Protein AF-A0A7S2R4Y4-F1 (afdb_monomer)

Organism: NCBI:txid49252

Solvent-accessible surface area (backbone atoms only — not comparable to full-atom values): 10786 Å² total; per-residue (Å²): 136,83,83,81,86,76,80,81,79,80,76,72,80,79,76,88,62,81,82,49,70,68,57,52,54,51,50,52,50,52,53,51,51,50,52,52,51,52,52,54,50,50,54,52,48,50,44,64,74,58,67,72,82,53,96,58,85,89,85,88,72,95,47,69,70,57,49,55,49,56,45,69,48,84,82,45,94,54,72,86,80,53,77,57,67,84,79,73,59,83,87,77,55,62,70,91,58,58,67,61,54,66,74,60,50,55,53,50,51,53,53,51,52,51,52,51,53,50,49,54,57,60,50,46,54,61,53,50,50,43,52,56,53,31,34,67,74,54,45,52,69,43,94,89,34,61,66,59,71,74,60,76,44,76,65,60,54,54,49,46,53,63,47,46,35,55,54,58,60,70,74,108

Mean predicted aligned error: 16.03 Å

Secondary structure (DSSP, 8-state):
--------------------HHHHHHHHHHHHHHHHHHHHHHHHHHHHHS----S------S-HHHHHHHHHS--SSSTTT----PPPPGGG--HHHHT--HHHHHHHHHHHHHHHHHHHHHHHHHHHHHHHHTSHHHHTTSTT-THHHH---HHHHHHHHHHHHHHHHHH-

pLDDT: mean 76.88, std 14.83, range [38.06, 96.44]

Sequence (172 aa):
EDGLKGGLILDFNESRGEPTWLGMIGVDFMIGGFSYLHRNIDVVADVMTGSPTSSTGFVTFTDLATVACATTAPICHDPELLIAKVAPDFEDIVWENVHICLTWSKGRELTTNLFLALGAILWSIPVASIQALASIDSLAEIPGMDWLKNVKSDRFSSFINSYLPVVLLLLI

Foldseek 3Di:
DDDDPDDPPPPPPDPDDPCDPVNVVVVVVVVVVVVVVVVVVVVVVCPVVVDPDFLADDDDDPDVVVLVCVQPDQPDPDNQNDHRDDDDDPVPDPPVCRRDRPVVVVVVVVVVVVVVVVVVVVVVVVLVVLLVCQQLVNVCPDPPVVVSVVPPDVVVNVVSNVVSSVVVVVVD

InterPro domains:
  IPR003864 CSC1/OSCA1-like, 7TM region [PF02714] (108-171)
  IPR045122 Calcium permeable stress-gated cation channel 1-like [PTHR13018] (53-171)

Radius of gyration: 33.27 Å; Cα contacts (8 Å, |Δi|>4): 50; chains: 1; bounding box: 71×34×107 Å

Nearest PDB structures (foldseek):
  8xry-assembly1_A  TM=5.504E-01  e=3.380E-02  Arabidopsis thaliana
  6mgv-assembly1_A  TM=7.226E-01  e=6.311E-01  Arabidopsis thaliana

Structure (mmCIF, N/CA/C/O backbone):
data_AF-A0A7S2R4Y4-F1
#
_entry.id   AF-A0A7S2R4Y4-F1
#
loop_
_atom_site.group_PDB
_atom_site.id
_atom_site.type_symbol
_atom_site.label_atom_id
_atom_site.label_alt_id
_atom_site.label_comp_id
_atom_site.label_asym_id
_atom_site.label_entity_id
_atom_site.label_seq_id
_atom_site.pdbx_PDB_ins_code
_atom_site.Cartn_x
_atom_site.Cartn_y
_atom_site.Cartn_z
_atom_site.occupancy
_atom_site.B_iso_or_equiv
_atom_site.auth_seq_id
_atom_site.auth_comp_id
_atom_site.auth_asym_id
_atom_site.auth_atom_id
_atom_site.pdbx_PDB_model_num
ATOM 1 N N . GLU A 1 1 ? -16.814 -1.371 -64.578 1.00 39.69 1 GLU A N 1
ATOM 2 C CA . GLU A 1 1 ? -15.651 -1.007 -63.743 1.00 39.69 1 GLU A CA 1
ATOM 3 C C . GLU A 1 1 ? -16.081 0.117 -62.805 1.00 39.69 1 GLU A C 1
ATOM 5 O O . GLU A 1 1 ? -15.873 1.287 -63.084 1.00 39.69 1 GLU A O 1
ATOM 10 N N . ASP A 1 2 ? -16.966 -0.140 -61.842 1.00 42.22 2 ASP A N 1
ATOM 11 C CA . ASP A 1 2 ? -16.804 -1.027 -60.668 1.00 42.22 2 ASP A CA 1
ATOM 12 C C . ASP A 1 2 ? -15.626 -0.526 -59.813 1.00 42.22 2 ASP A C 1
ATOM 14 O O . ASP A 1 2 ? -14.503 -0.497 -60.288 1.00 42.22 2 ASP A O 1
ATOM 18 N N . GLY A 1 3 ? -15.765 -0.087 -58.566 1.00 38.06 3 GLY A N 1
ATOM 19 C CA . GLY A 1 3 ? -16.905 -0.067 -57.672 1.00 38.06 3 GLY A CA 1
ATOM 20 C C . GLY A 1 3 ? -16.495 0.502 -56.305 1.00 38.06 3 GLY A C 1
ATOM 21 O O . GLY A 1 3 ? -15.325 0.771 -56.043 1.00 38.06 3 GLY A O 1
ATOM 22 N N . LEU A 1 4 ? -17.500 0.632 -55.435 1.00 48.25 4 LEU A N 1
ATOM 23 C CA . LEU A 1 4 ? -17.392 0.678 -53.971 1.00 48.25 4 LEU A CA 1
ATOM 24 C C . LEU A 1 4 ? -16.877 1.979 -53.327 1.00 48.25 4 LEU A C 1
ATOM 26 O O . LEU A 1 4 ? -15.978 1.976 -52.493 1.00 48.25 4 LEU A O 1
ATOM 30 N N . LYS A 1 5 ? -17.610 3.078 -53.549 1.00 43.59 5 LYS A N 1
ATOM 31 C CA . LYS A 1 5 ? -17.902 4.015 -52.449 1.00 43.59 5 LYS A CA 1
ATOM 32 C C . LYS A 1 5 ? -19.046 3.431 -51.608 1.00 43.59 5 LYS A C 1
ATOM 34 O O . LYS A 1 5 ? -20.184 3.873 -51.718 1.00 43.59 5 LYS A O 1
ATOM 39 N N . GLY A 1 6 ? -18.756 2.381 -50.835 1.00 41.34 6 GLY A N 1
ATOM 40 C CA . GLY A 1 6 ? -19.639 1.953 -49.745 1.00 41.34 6 GLY A CA 1
ATOM 41 C C . GLY A 1 6 ? -19.627 3.077 -48.707 1.00 41.34 6 GLY A C 1
ATOM 42 O O . GLY A 1 6 ? -18.573 3.425 -48.198 1.00 41.34 6 GLY A O 1
ATOM 43 N N . GLY A 1 7 ? -20.712 3.801 -48.466 1.00 50.97 7 GLY A N 1
ATOM 44 C CA . GLY A 1 7 ? -22.032 3.248 -48.214 1.00 50.97 7 GLY A CA 1
ATOM 45 C C . GLY A 1 7 ? -22.160 3.014 -46.715 1.00 50.97 7 GLY A C 1
ATOM 46 O O . GLY A 1 7 ? -22.291 1.882 -46.276 1.00 50.97 7 GLY A O 1
ATOM 47 N N . LEU A 1 8 ? -22.084 4.096 -45.938 1.00 45.91 8 LEU A N 1
ATOM 48 C CA . LEU A 1 8 ? -22.639 4.143 -44.589 1.00 45.91 8 LEU A CA 1
ATOM 49 C C . LEU A 1 8 ? -23.546 5.372 -44.502 1.00 45.91 8 LEU A C 1
ATOM 51 O O . LEU A 1 8 ? -23.388 6.264 -43.678 1.00 45.91 8 LEU A O 1
ATOM 55 N N . ILE A 1 9 ? -24.484 5.428 -45.451 1.00 46.84 9 ILE A N 1
ATOM 56 C CA . ILE A 1 9 ? -25.730 6.159 -45.269 1.00 46.84 9 ILE A CA 1
ATOM 57 C C . ILE A 1 9 ? -26.502 5.303 -44.268 1.00 46.84 9 ILE A C 1
ATOM 59 O O . ILE A 1 9 ? -27.135 4.317 -44.641 1.00 46.84 9 ILE A O 1
ATOM 63 N N . LEU A 1 10 ? -26.372 5.620 -42.981 1.00 50.41 10 LEU A N 1
ATOM 64 C CA . LEU A 1 10 ? -27.354 5.192 -41.995 1.00 50.41 10 LEU A CA 1
ATOM 65 C C . LEU A 1 10 ? -28.606 6.024 -42.269 1.00 50.41 10 LEU A C 1
ATOM 67 O O . LEU A 1 10 ? -28.819 7.069 -41.661 1.00 50.41 10 LEU A O 1
ATOM 71 N N . ASP A 1 11 ? -29.372 5.585 -43.269 1.00 45.03 11 ASP A N 1
ATOM 72 C CA . ASP A 1 11 ? -30.714 6.074 -43.554 1.00 45.03 11 ASP A CA 1
ATOM 73 C C . ASP A 1 11 ? -31.606 5.618 -42.400 1.00 45.03 11 ASP A C 1
ATOM 75 O O . ASP A 1 11 ? -32.175 4.523 -42.387 1.00 45.03 11 ASP A O 1
ATOM 79 N N . PHE A 1 12 ? -31.608 6.424 -41.342 1.00 52.25 12 PHE A N 1
ATOM 80 C CA . PHE A 1 12 ? -32.496 6.244 -40.214 1.00 52.25 12 PHE A CA 1
ATOM 81 C C . PHE A 1 12 ? -33.868 6.749 -40.657 1.00 52.25 12 PHE A C 1
ATOM 83 O O . PHE A 1 12 ? -34.166 7.936 -40.573 1.00 52.25 12 PHE A O 1
ATOM 90 N N . ASN A 1 13 ? -34.660 5.825 -41.201 1.00 49.72 13 ASN A N 1
ATOM 91 C CA . ASN A 1 13 ? -36.042 6.017 -41.621 1.00 49.72 13 ASN A CA 1
ATOM 92 C C . ASN A 1 13 ? -36.844 6.736 -40.517 1.00 49.72 13 ASN A C 1
ATOM 94 O O . ASN A 1 13 ? -37.222 6.148 -39.499 1.00 49.72 13 ASN A O 1
ATOM 98 N N . GLU A 1 14 ? -37.049 8.036 -40.722 1.00 54.06 14 GLU A N 1
ATOM 99 C CA . GLU A 1 14 ? -37.688 8.969 -39.803 1.00 54.06 14 GLU A CA 1
ATOM 100 C C . GLU A 1 14 ? -39.209 8.769 -39.822 1.00 54.06 14 GLU A C 1
ATOM 102 O O . GLU A 1 14 ? -39.970 9.478 -40.485 1.00 54.06 14 GLU A O 1
ATOM 107 N N . SER A 1 15 ? -39.674 7.772 -39.067 1.00 47.75 15 SER A N 1
ATOM 108 C CA . SER A 1 15 ? -41.082 7.667 -38.697 1.00 47.75 15 SER A CA 1
ATOM 109 C C . SER A 1 15 ? -41.404 8.789 -37.707 1.00 47.75 15 SER A C 1
ATOM 111 O O . SER A 1 15 ? -41.113 8.676 -36.517 1.00 47.75 15 SER A O 1
ATOM 113 N N . ARG A 1 16 ? -41.997 9.879 -38.213 1.00 50.38 16 ARG A N 1
ATOM 114 C CA . ARG A 1 16 ? -42.504 11.032 -37.448 1.00 50.38 16 ARG A CA 1
ATOM 115 C C . ARG A 1 16 ? -43.565 10.616 -36.417 1.00 50.38 16 ARG A C 1
ATOM 117 O O . ARG A 1 16 ? -44.763 10.735 -36.659 1.00 50.38 16 ARG A O 1
ATOM 124 N N . GLY A 1 17 ? -43.118 10.146 -35.260 1.00 54.97 17 GLY A N 1
ATOM 125 C CA . GLY A 1 17 ? -43.812 10.318 -33.987 1.00 54.97 17 GLY A CA 1
ATOM 126 C C . GLY A 1 17 ? -43.187 11.512 -33.275 1.00 54.97 17 GLY A C 1
ATOM 127 O O . GLY A 1 17 ? -41.969 11.674 -33.329 1.00 54.97 17 GLY A O 1
ATOM 128 N N . GLU A 1 18 ? -43.998 12.376 -32.663 1.00 61.00 18 GLU A N 1
ATOM 129 C CA . GLU A 1 18 ? -43.481 13.524 -31.913 1.00 61.00 18 GLU A CA 1
ATOM 130 C C . GLU A 1 18 ? -42.417 13.060 -30.906 1.00 61.00 18 GLU A C 1
ATOM 132 O O . GLU A 1 18 ? -42.646 12.060 -30.215 1.00 61.00 18 GLU A O 1
ATOM 137 N N . PRO A 1 19 ? -41.251 13.730 -30.823 1.00 57.94 19 PRO A N 1
ATOM 138 C CA . PRO A 1 19 ? -40.200 13.326 -29.907 1.00 57.94 19 PRO A CA 1
ATOM 139 C C . PRO A 1 19 ? -40.724 13.475 -28.480 1.00 57.94 19 PRO A C 1
ATOM 141 O O . PRO A 1 19 ? -40.760 14.564 -27.909 1.00 57.94 19 PRO A O 1
ATOM 144 N N . THR A 1 20 ? -41.160 12.364 -27.890 1.00 66.88 20 THR A N 1
ATOM 145 C CA . THR A 1 20 ? -41.459 12.296 -26.462 1.00 66.88 20 THR A CA 1
ATOM 146 C C . THR A 1 20 ? -40.238 12.805 -25.708 1.00 66.88 20 THR A C 1
ATOM 148 O O . THR A 1 20 ? -39.130 12.333 -25.952 1.00 66.88 20 THR A O 1
ATOM 151 N N . TRP A 1 21 ? -40.432 13.751 -24.789 1.00 65.62 21 TRP A N 1
ATOM 152 C CA . TRP A 1 21 ? -39.361 14.394 -24.016 1.00 65.62 21 TRP A CA 1
ATOM 153 C C . TRP A 1 21 ? -38.377 13.394 -23.368 1.00 65.62 21 TRP A C 1
ATOM 155 O O . TRP A 1 21 ? -37.184 13.663 -23.280 1.00 65.62 21 TRP A O 1
ATOM 165 N N . LEU A 1 22 ? -38.856 12.197 -23.006 1.00 67.75 22 LEU A N 1
ATOM 166 C CA . LEU A 1 22 ? -38.043 11.077 -22.515 1.00 67.75 22 LEU A CA 1
ATOM 167 C C . LEU A 1 22 ? -37.074 10.504 -23.562 1.00 67.75 22 LEU A C 1
ATOM 169 O O . LEU A 1 22 ? -35.952 10.140 -23.222 1.00 67.75 22 LEU A O 1
ATOM 173 N N . GLY A 1 23 ? -37.483 10.434 -24.830 1.00 73.00 23 GLY A N 1
ATOM 174 C CA . GLY A 1 23 ? -36.633 9.988 -25.935 1.00 73.00 23 GLY A CA 1
ATOM 175 C C . GLY A 1 23 ? -35.523 10.989 -26.247 1.00 73.00 23 GLY A C 1
ATOM 176 O O . GLY A 1 23 ? -34.393 10.580 -26.486 1.00 73.00 23 GLY A O 1
ATOM 177 N N . MET A 1 24 ? -35.814 12.291 -26.156 1.00 70.75 24 MET A N 1
ATOM 178 C CA . MET A 1 24 ? -34.812 13.346 -26.354 1.00 70.75 24 MET A CA 1
ATOM 179 C C . MET A 1 24 ? -33.746 13.319 -25.246 1.00 70.75 24 MET A C 1
ATOM 181 O O . MET A 1 24 ? -32.559 13.279 -25.546 1.00 70.75 24 MET A O 1
ATOM 185 N N . ILE A 1 25 ? -34.160 13.179 -23.978 1.00 77.69 25 ILE A N 1
ATOM 186 C CA . ILE A 1 25 ? -33.236 13.016 -22.838 1.00 77.69 25 ILE A CA 1
ATOM 187 C C . ILE A 1 25 ? -32.391 11.738 -22.968 1.00 77.69 25 ILE A C 1
ATOM 189 O O . ILE A 1 25 ? -31.200 11.746 -22.655 1.00 77.69 25 ILE A O 1
ATOM 193 N N . GLY A 1 26 ? -32.987 10.637 -23.435 1.00 81.56 26 GLY A N 1
ATOM 194 C CA . GLY A 1 26 ? -32.268 9.382 -23.658 1.00 81.56 26 GLY A CA 1
ATOM 195 C C . GLY A 1 26 ? -31.207 9.491 -24.755 1.00 81.56 26 GLY A C 1
ATOM 196 O O . GLY A 1 26 ? -30.087 9.014 -24.575 1.00 81.56 26 GLY A O 1
ATOM 197 N N . VAL A 1 27 ? -31.528 10.153 -25.870 1.00 85.38 27 VAL A N 1
ATOM 198 C CA . VAL A 1 27 ? -30.583 10.383 -26.974 1.00 85.38 27 VAL A CA 1
ATOM 199 C C . VAL A 1 27 ? -29.461 11.332 -26.547 1.00 85.38 27 VAL A C 1
ATOM 201 O O . VAL A 1 27 ? -28.297 11.034 -26.809 1.00 85.38 27 VAL A O 1
ATOM 204 N N . ASP A 1 28 ? -29.772 12.397 -25.806 1.00 79.81 28 ASP A N 1
ATOM 205 C CA . ASP A 1 28 ? -28.767 13.328 -25.280 1.00 79.81 28 ASP A CA 1
ATOM 206 C C . ASP A 1 28 ? -27.809 12.648 -24.287 1.00 79.81 28 ASP A C 1
ATOM 208 O O . ASP A 1 28 ? -26.601 12.889 -24.323 1.00 79.81 28 ASP A O 1
ATOM 212 N N . PHE A 1 29 ? -28.309 11.737 -23.444 1.00 85.81 29 PHE A N 1
ATOM 213 C CA . PHE A 1 29 ? -27.463 10.929 -22.560 1.00 85.81 29 PHE A CA 1
ATOM 214 C C . PHE A 1 29 ? -26.542 9.989 -23.348 1.00 85.81 29 PHE A C 1
ATOM 216 O O . PHE A 1 29 ? -25.355 9.885 -23.039 1.00 85.81 29 PHE A O 1
ATOM 223 N N . MET A 1 30 ? -27.062 9.335 -24.390 1.00 85.81 30 MET A N 1
ATOM 224 C CA . MET A 1 30 ? -26.273 8.440 -25.242 1.00 85.81 30 MET A CA 1
ATOM 225 C C . MET A 1 30 ? -25.193 9.201 -26.019 1.00 85.81 30 MET A C 1
ATOM 227 O O . MET A 1 30 ? -24.047 8.753 -26.071 1.00 85.81 30 MET A O 1
ATOM 231 N N . ILE A 1 31 ? -25.519 10.374 -26.568 1.00 86.56 31 ILE A N 1
ATOM 232 C CA . ILE A 1 31 ? -24.563 11.247 -27.265 1.00 86.56 31 ILE A CA 1
ATOM 233 C C . ILE A 1 31 ? -23.517 11.795 -26.286 1.00 86.56 31 ILE A C 1
ATOM 235 O O . ILE A 1 31 ? -22.324 11.804 -26.602 1.00 86.56 31 ILE A O 1
ATOM 239 N N . GLY A 1 32 ? -23.931 12.204 -25.085 1.00 83.75 32 GLY A N 1
ATOM 240 C CA . GLY A 1 32 ? -23.025 12.650 -24.026 1.00 83.75 32 GLY A CA 1
ATOM 241 C C . GLY A 1 32 ? -22.066 11.545 -23.573 1.00 83.75 32 GLY A C 1
ATOM 242 O O . GLY A 1 32 ? -20.857 11.771 -23.489 1.00 83.75 32 GLY A O 1
ATOM 243 N N . GLY A 1 33 ? -22.579 10.331 -23.358 1.00 83.81 33 GLY A N 1
ATOM 244 C CA . GLY A 1 33 ? -21.780 9.153 -23.017 1.00 83.81 33 GLY A CA 1
ATOM 245 C C . GLY A 1 33 ? -20.803 8.765 -24.128 1.00 83.81 33 GLY A C 1
ATOM 246 O O . GLY A 1 33 ? -19.627 8.521 -23.859 1.00 83.81 33 GLY A O 1
ATOM 247 N N . PHE A 1 34 ? -21.248 8.790 -25.386 1.00 86.75 34 PHE A N 1
ATOM 248 C CA . PHE A 1 34 ? -20.384 8.523 -26.537 1.00 86.75 34 PHE A CA 1
ATOM 249 C C . PHE A 1 34 ? -19.275 9.575 -26.683 1.00 86.75 34 PHE A C 1
ATOM 251 O O . PHE A 1 34 ? -18.117 9.230 -26.912 1.00 86.75 34 PHE A O 1
ATOM 258 N N . SER A 1 35 ? -19.598 10.852 -26.468 1.00 83.06 35 SER A N 1
ATOM 259 C CA . SER A 1 35 ? -18.620 11.949 -26.504 1.00 83.06 35 SER A CA 1
ATOM 260 C C . SER A 1 35 ? -17.575 11.826 -25.390 1.00 83.06 35 SER A C 1
ATOM 262 O O . SER A 1 35 ? -16.396 12.106 -25.604 1.00 83.06 35 SER A O 1
ATOM 264 N N . TYR A 1 36 ? -17.987 11.367 -24.204 1.00 84.88 36 TYR A N 1
ATOM 265 C CA . TYR A 1 36 ? -17.074 11.091 -23.096 1.00 84.88 36 TYR A CA 1
ATOM 266 C C . TYR A 1 36 ? -16.110 9.941 -23.419 1.00 84.88 36 TYR A C 1
ATOM 268 O O . TYR A 1 36 ? -14.909 10.060 -23.174 1.00 84.88 36 TYR A O 1
ATOM 276 N N . LEU A 1 37 ? -16.616 8.859 -24.021 1.00 83.88 37 LEU A N 1
ATOM 277 C CA . LEU A 1 37 ? -15.787 7.739 -24.472 1.00 83.88 37 LEU A CA 1
ATOM 278 C C . LEU A 1 37 ? -14.776 8.175 -25.533 1.00 83.88 37 LEU A C 1
ATOM 280 O O . LEU A 1 37 ? -13.596 7.863 -25.396 1.00 83.88 37 LEU A O 1
ATOM 284 N N . HIS A 1 38 ? -15.214 8.937 -26.539 1.00 85.56 38 HIS A N 1
ATOM 285 C CA . HIS A 1 38 ? -14.333 9.439 -27.595 1.00 85.56 38 HIS A CA 1
ATOM 286 C C . HIS A 1 38 ? -13.191 10.279 -27.011 1.00 85.56 38 HIS A C 1
ATOM 288 O O . HIS A 1 38 ? -12.027 10.036 -27.310 1.00 85.56 38 HIS A O 1
ATOM 294 N N . ARG A 1 39 ? -13.505 11.184 -26.072 1.00 80.88 39 ARG A N 1
ATOM 295 C CA . ARG A 1 39 ? -12.493 12.020 -25.413 1.00 80.88 39 ARG A CA 1
ATOM 296 C C . ARG A 1 39 ? -11.476 11.207 -24.612 1.00 80.88 39 ARG A C 1
ATOM 298 O O . ARG A 1 39 ? -10.294 11.527 -24.635 1.00 80.88 39 ARG A O 1
ATOM 305 N N . ASN A 1 40 ? -11.916 10.183 -23.882 1.00 83.88 40 ASN A N 1
ATOM 306 C CA . ASN A 1 40 ? -10.996 9.340 -23.115 1.00 83.88 40 ASN A CA 1
ATOM 307 C C . ASN A 1 40 ? -10.095 8.505 -24.033 1.00 83.88 40 ASN A C 1
ATOM 309 O O . ASN A 1 40 ? -8.919 8.336 -23.726 1.00 83.88 40 ASN A O 1
ATOM 313 N N . ILE A 1 41 ? -10.627 8.012 -25.156 1.00 82.94 41 ILE A N 1
ATOM 314 C CA . ILE A 1 41 ? -9.848 7.272 -26.156 1.00 82.94 41 ILE A CA 1
ATOM 315 C C . ILE A 1 41 ? -8.807 8.187 -26.799 1.00 82.94 41 ILE A C 1
ATOM 317 O O . ILE A 1 41 ? -7.649 7.793 -26.876 1.00 82.94 41 ILE A O 1
ATOM 321 N N . ASP A 1 42 ? -9.183 9.406 -27.185 1.00 79.56 42 ASP A N 1
ATOM 322 C CA . ASP A 1 42 ? -8.258 10.367 -27.793 1.00 79.56 42 ASP A CA 1
ATOM 323 C C . ASP A 1 42 ? -7.119 10.749 -26.845 1.00 79.56 42 ASP A C 1
ATOM 325 O O . ASP A 1 42 ? -5.964 10.770 -27.256 1.00 79.56 42 ASP A O 1
ATOM 329 N N . VAL A 1 43 ? -7.415 10.991 -25.562 1.00 77.69 43 VAL A N 1
ATOM 330 C CA . VAL A 1 43 ? -6.381 11.289 -24.554 1.00 77.69 43 VAL A CA 1
ATOM 331 C C . VAL A 1 43 ? -5.423 10.110 -24.386 1.00 77.69 43 VAL A C 1
ATOM 333 O O . VAL A 1 43 ? -4.213 10.307 -24.315 1.00 77.69 43 VAL A O 1
ATOM 336 N N . VAL A 1 44 ? -5.939 8.880 -24.338 1.00 75.19 44 VAL A N 1
ATOM 337 C CA . VAL A 1 44 ? -5.096 7.679 -24.232 1.00 75.19 44 VAL A CA 1
ATOM 338 C C . VAL A 1 44 ? -4.276 7.471 -25.507 1.00 75.19 44 VAL A C 1
ATOM 340 O O . VAL A 1 44 ? -3.094 7.148 -25.417 1.00 75.19 44 VAL A O 1
ATOM 343 N N . ALA A 1 45 ? -4.869 7.685 -26.681 1.00 76.31 45 ALA A N 1
ATOM 344 C CA . ALA A 1 45 ? -4.192 7.561 -27.964 1.00 76.31 45 ALA A CA 1
ATOM 345 C C . ALA A 1 45 ? -3.068 8.595 -28.105 1.00 76.31 45 ALA A C 1
ATOM 347 O O . ALA A 1 45 ? -1.955 8.217 -28.461 1.00 76.31 45 ALA A O 1
ATOM 348 N N . ASP A 1 46 ? -3.321 9.856 -27.749 1.00 76.75 46 ASP A N 1
ATOM 349 C CA . ASP A 1 46 ? -2.325 10.930 -27.783 1.00 76.75 46 ASP A CA 1
ATOM 350 C C . ASP A 1 46 ? -1.160 10.631 -26.829 1.00 76.75 46 ASP A C 1
ATOM 352 O O . ASP A 1 46 ? 0.001 10.674 -27.237 1.00 76.75 46 ASP A O 1
ATOM 356 N N . VAL A 1 47 ? -1.459 10.179 -25.603 1.00 72.06 47 VAL A N 1
ATOM 357 C CA . VAL A 1 47 ? -0.449 9.718 -24.637 1.00 72.06 47 VAL A CA 1
ATOM 358 C C . VAL A 1 47 ? 0.361 8.544 -25.187 1.00 72.06 47 VAL A C 1
ATOM 360 O O . VAL A 1 47 ? 1.576 8.541 -25.032 1.00 72.06 47 VAL A O 1
ATOM 363 N N . MET A 1 48 ? -0.263 7.566 -25.850 1.00 67.69 48 MET A N 1
ATOM 364 C CA . MET A 1 48 ? 0.447 6.423 -26.440 1.00 67.69 48 MET A CA 1
ATOM 365 C C . MET A 1 48 ? 1.295 6.808 -27.660 1.00 67.69 48 MET A C 1
ATOM 367 O O . MET A 1 48 ? 2.375 6.248 -27.847 1.00 67.69 48 MET A O 1
ATOM 371 N N . THR A 1 49 ? 0.843 7.757 -28.486 1.00 75.31 49 THR A N 1
ATOM 372 C CA . THR A 1 49 ? 1.605 8.248 -29.648 1.00 75.31 49 THR A CA 1
ATOM 373 C C . THR A 1 49 ? 2.714 9.225 -29.260 1.00 75.31 49 THR A C 1
ATOM 375 O O . THR A 1 49 ? 3.752 9.277 -29.919 1.00 75.31 49 THR A O 1
ATOM 378 N N . GLY A 1 50 ? 2.528 9.960 -28.165 1.00 65.56 50 GLY A N 1
ATOM 379 C CA . GLY A 1 50 ? 3.481 10.891 -27.579 1.00 65.56 50 GLY A CA 1
ATOM 380 C C . GLY A 1 50 ? 4.321 10.242 -26.484 1.00 65.56 50 GLY A C 1
ATOM 381 O O . GLY A 1 50 ? 4.377 10.786 -25.391 1.00 65.56 50 GLY A O 1
ATOM 382 N N . SER A 1 51 ? 4.928 9.077 -26.756 1.00 57.50 51 SER A N 1
ATOM 383 C CA . SER A 1 51 ? 5.900 8.358 -25.905 1.00 57.50 51 SER A CA 1
ATOM 384 C C . SER A 1 51 ? 5.867 8.746 -24.417 1.00 57.50 51 SER A C 1
ATOM 386 O O . SER A 1 51 ? 6.687 9.561 -23.975 1.00 57.50 51 SER A O 1
ATOM 388 N N . PRO A 1 52 ? 4.977 8.155 -23.604 1.00 57.78 52 PRO A N 1
ATOM 389 C CA . PRO A 1 52 ? 5.015 8.358 -22.173 1.00 57.78 52 PRO A CA 1
ATOM 390 C C . PRO A 1 52 ? 6.219 7.571 -21.653 1.00 57.78 52 PRO A C 1
ATOM 392 O O . PRO A 1 52 ? 6.161 6.358 -21.452 1.00 57.78 52 PRO A O 1
ATOM 395 N N . THR A 1 53 ? 7.356 8.247 -21.498 1.00 64.50 53 THR A N 1
ATOM 396 C CA . THR A 1 53 ? 8.584 7.632 -20.993 1.00 64.50 53 THR A CA 1
ATOM 397 C C . THR A 1 53 ? 8.430 7.372 -19.500 1.00 64.50 53 THR A C 1
ATOM 399 O O . THR A 1 53 ? 8.742 8.229 -18.672 1.00 64.50 53 THR A O 1
ATOM 402 N N . SER A 1 54 ? 7.911 6.199 -19.144 1.00 70.25 54 SER A N 1
ATOM 403 C CA . SER A 1 54 ? 8.004 5.700 -17.775 1.00 70.25 54 SER A CA 1
ATOM 404 C C . SER A 1 54 ? 9.378 5.071 -17.534 1.00 70.25 54 SER A C 1
ATOM 406 O O . SER A 1 54 ? 10.016 4.555 -18.449 1.00 70.25 54 SER A O 1
ATOM 408 N N . SER A 1 55 ? 9.848 5.128 -16.289 1.00 76.25 55 SER A N 1
ATOM 409 C CA . SER A 1 55 ? 11.141 4.569 -15.871 1.00 76.25 55 SER A CA 1
ATOM 410 C C . SER A 1 55 ? 11.105 3.042 -15.679 1.00 76.25 55 SER A C 1
ATOM 412 O O . SER A 1 55 ? 12.108 2.457 -15.268 1.00 76.25 55 SER A O 1
ATOM 414 N N . THR A 1 56 ? 9.962 2.398 -15.923 1.00 85.38 56 THR A N 1
ATOM 415 C CA . THR A 1 56 ? 9.739 0.956 -15.771 1.00 85.38 56 THR A CA 1
ATOM 416 C C . THR A 1 56 ? 9.423 0.321 -17.126 1.00 85.38 56 THR A C 1
ATOM 418 O O . THR A 1 56 ? 8.800 0.935 -17.990 1.00 85.38 56 THR A O 1
ATOM 421 N N . GLY A 1 57 ? 9.870 -0.919 -17.331 1.00 88.00 57 GLY A N 1
ATOM 422 C CA . GLY A 1 57 ? 9.644 -1.656 -18.573 1.00 88.00 57 GLY A CA 1
ATOM 423 C C . GLY A 1 57 ? 9.819 -3.159 -18.384 1.00 88.00 57 GLY A C 1
ATOM 424 O O . GLY A 1 57 ? 10.459 -3.605 -17.432 1.00 88.00 57 GLY A O 1
ATOM 425 N N . PHE A 1 58 ? 9.243 -3.936 -19.299 1.00 90.81 58 PHE A N 1
ATOM 426 C CA . PHE A 1 58 ? 9.339 -5.393 -19.306 1.00 90.81 58 PHE A CA 1
ATOM 427 C C . PHE A 1 58 ? 10.360 -5.849 -20.348 1.00 90.81 58 PHE A C 1
ATOM 429 O O . PHE A 1 58 ? 10.353 -5.373 -21.483 1.00 90.81 58 PHE A O 1
ATOM 436 N N . VAL A 1 59 ? 11.228 -6.784 -19.963 1.00 90.75 59 VAL A N 1
ATOM 437 C CA . VAL A 1 59 ? 12.248 -7.369 -20.842 1.00 90.75 59 VAL A CA 1
ATOM 438 C C . VAL A 1 59 ? 12.040 -8.875 -20.889 1.00 90.75 59 VAL A C 1
ATOM 440 O O . VAL A 1 59 ? 12.047 -9.544 -19.858 1.00 90.75 59 VAL A O 1
ATOM 443 N N . THR A 1 60 ? 11.859 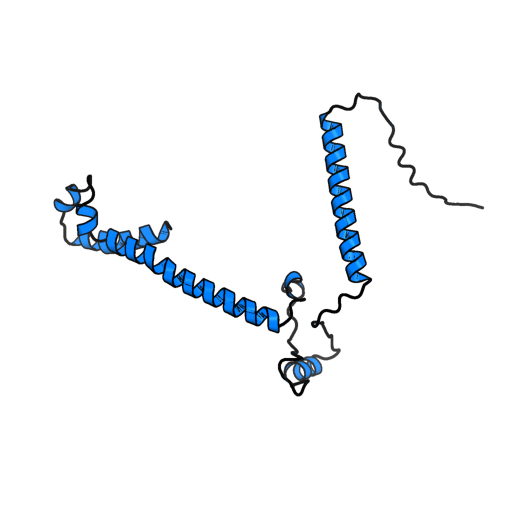-9.410 -22.091 1.00 92.94 60 THR A N 1
ATOM 444 C CA . THR A 1 60 ? 11.712 -10.848 -22.331 1.00 92.94 60 THR A CA 1
ATOM 445 C C . THR A 1 60 ? 13.029 -11.438 -22.811 1.00 92.94 60 THR A C 1
ATOM 447 O O . THR A 1 60 ? 13.653 -10.903 -23.728 1.00 92.94 60 THR A O 1
ATOM 450 N N . PHE A 1 61 ? 13.423 -12.566 -22.231 1.00 93.44 61 PHE A N 1
ATOM 451 C CA . PHE A 1 61 ? 14.606 -13.321 -22.635 1.00 93.44 61 PHE A CA 1
ATOM 452 C C . PHE A 1 61 ? 14.192 -14.624 -23.321 1.00 93.44 61 PHE A C 1
ATOM 454 O O . PHE A 1 61 ? 13.089 -15.123 -23.112 1.00 93.44 61 PHE A O 1
ATOM 461 N N . THR A 1 62 ? 15.088 -15.192 -24.127 1.00 95.94 62 THR A N 1
ATOM 462 C CA . THR A 1 62 ? 14.859 -16.480 -24.800 1.00 95.94 62 THR A CA 1
ATOM 463 C C . THR A 1 62 ? 15.095 -17.682 -23.890 1.00 95.94 62 THR A C 1
ATOM 465 O O . THR A 1 62 ? 14.586 -18.760 -24.172 1.00 95.94 62 THR A O 1
ATOM 468 N N . ASP A 1 63 ? 15.883 -17.511 -22.826 1.00 95.81 63 ASP A N 1
ATOM 469 C CA . ASP A 1 63 ? 16.284 -18.582 -21.917 1.00 95.81 63 ASP A CA 1
ATOM 470 C C . ASP A 1 63 ? 16.092 -18.180 -20.449 1.00 95.81 63 ASP A C 1
ATOM 472 O O . ASP A 1 63 ? 16.414 -17.055 -20.049 1.00 95.81 63 ASP A O 1
ATOM 476 N N . LEU A 1 64 ? 15.616 -19.125 -19.635 1.00 92.69 64 LEU A N 1
ATOM 477 C CA . LEU A 1 64 ? 15.343 -18.941 -18.208 1.00 92.69 64 LEU A CA 1
ATOM 478 C C . LEU A 1 64 ? 16.640 -18.708 -17.429 1.00 92.69 64 LEU A C 1
ATOM 480 O O . LEU A 1 64 ? 16.668 -17.873 -16.525 1.00 92.69 64 LEU A O 1
ATOM 484 N N . ALA A 1 65 ? 17.739 -19.362 -17.817 1.00 94.50 65 ALA A N 1
ATOM 485 C CA . ALA A 1 65 ? 19.030 -19.145 -17.165 1.00 94.50 65 ALA A CA 1
ATOM 486 C C . ALA A 1 65 ? 19.470 -17.673 -17.260 1.00 94.50 65 ALA A C 1
ATOM 488 O O . ALA A 1 65 ? 19.956 -17.102 -16.284 1.00 94.50 65 ALA A O 1
ATOM 489 N N . THR A 1 66 ? 19.206 -17.022 -18.398 1.00 93.00 66 THR A N 1
ATOM 490 C CA . THR A 1 66 ? 19.520 -15.598 -18.583 1.00 93.00 66 THR A CA 1
ATOM 491 C C . THR A 1 66 ? 18.636 -14.709 -17.705 1.00 93.00 66 THR A C 1
ATOM 493 O O . THR A 1 66 ? 19.140 -13.757 -17.111 1.00 93.00 66 THR A O 1
ATOM 496 N N . VAL A 1 67 ? 17.350 -15.050 -17.540 1.00 92.75 67 VAL A N 1
ATOM 497 C CA . VAL A 1 67 ? 16.437 -14.354 -16.610 1.00 92.75 67 VAL A CA 1
ATOM 498 C C . VAL A 1 67 ? 16.957 -14.436 -15.174 1.00 92.75 67 VAL A C 1
ATOM 500 O O . VAL A 1 67 ? 17.011 -13.425 -14.472 1.00 92.75 67 VAL A O 1
ATOM 503 N N . ALA A 1 68 ? 17.371 -15.626 -14.731 1.00 92.69 68 ALA A N 1
ATOM 504 C CA . ALA A 1 68 ? 17.885 -15.838 -13.379 1.00 92.69 68 ALA A CA 1
ATOM 505 C C . ALA A 1 68 ? 19.172 -15.033 -13.129 1.00 92.69 68 ALA A C 1
ATOM 507 O O . ALA A 1 68 ? 19.317 -14.393 -12.084 1.00 92.69 68 ALA A O 1
ATOM 508 N N . CYS A 1 69 ? 20.077 -14.993 -14.112 1.00 92.19 69 CYS A N 1
ATOM 509 C CA . CYS A 1 69 ? 21.281 -14.169 -14.042 1.00 92.19 69 CYS A CA 1
ATOM 510 C C . CYS A 1 69 ? 20.952 -12.670 -14.004 1.00 92.19 69 CYS A C 1
ATOM 512 O O . CYS A 1 69 ? 21.489 -11.961 -13.157 1.00 92.19 69 CYS A O 1
ATOM 514 N N . ALA A 1 70 ? 20.052 -12.189 -14.867 1.00 90.88 70 ALA A N 1
ATOM 515 C CA . ALA A 1 70 ? 19.691 -10.773 -14.949 1.00 90.88 70 ALA A CA 1
ATOM 516 C C . ALA A 1 70 ? 18.963 -10.258 -13.696 1.00 90.88 70 ALA A C 1
ATOM 518 O O . ALA A 1 70 ? 19.114 -9.099 -13.329 1.00 90.88 70 ALA A O 1
ATOM 519 N N . THR A 1 71 ? 18.181 -11.109 -13.032 1.00 91.25 71 THR A N 1
ATOM 520 C CA . THR A 1 71 ? 17.428 -10.743 -11.820 1.00 91.25 71 THR A CA 1
ATOM 521 C C . THR A 1 71 ? 18.265 -10.807 -10.546 1.00 91.25 71 THR A C 1
ATOM 523 O O . THR A 1 71 ? 17.956 -10.116 -9.579 1.00 91.25 71 THR A O 1
ATOM 526 N N . THR A 1 72 ? 19.326 -11.616 -10.535 1.00 90.56 72 THR A N 1
ATOM 527 C CA . THR A 1 72 ? 20.177 -11.803 -9.348 1.00 90.56 72 THR A CA 1
ATOM 528 C C . THR A 1 72 ? 21.437 -10.936 -9.385 1.00 90.56 72 THR A C 1
ATOM 530 O O . THR A 1 72 ? 21.951 -10.550 -8.335 1.00 90.56 72 THR A O 1
ATOM 533 N N . ALA A 1 73 ? 21.962 -10.626 -10.573 1.00 89.19 73 ALA A N 1
ATOM 534 C CA . ALA A 1 73 ? 23.176 -9.831 -10.713 1.00 89.19 73 ALA A CA 1
ATOM 535 C C . ALA A 1 73 ? 22.891 -8.320 -10.595 1.00 89.19 73 ALA A C 1
ATOM 537 O O . ALA A 1 73 ? 21.915 -7.834 -11.169 1.00 89.19 73 ALA A O 1
ATOM 538 N N . PRO A 1 74 ? 23.755 -7.543 -9.917 1.00 87.38 74 PRO A N 1
ATOM 539 C CA . PRO A 1 74 ? 23.668 -6.088 -9.950 1.00 87.38 74 PRO A CA 1
ATOM 540 C C . PRO A 1 74 ? 24.016 -5.577 -11.357 1.00 87.38 74 PRO A C 1
ATOM 542 O O . PRO A 1 74 ? 25.103 -5.834 -11.871 1.00 87.38 74 PRO A O 1
ATOM 545 N N . ILE A 1 75 ? 23.083 -4.856 -11.983 1.00 87.00 75 ILE A N 1
ATOM 546 C CA . ILE A 1 75 ? 23.220 -4.367 -13.369 1.00 87.00 75 ILE A CA 1
ATOM 547 C C . ILE A 1 75 ? 23.933 -3.005 -13.419 1.00 87.00 75 ILE A C 1
ATOM 549 O O . ILE A 1 75 ? 24.605 -2.684 -14.398 1.00 87.00 75 ILE A O 1
ATOM 553 N N . CYS A 1 76 ? 23.805 -2.200 -12.362 1.00 87.25 76 CYS A N 1
ATOM 554 C CA . CYS A 1 76 ? 24.396 -0.868 -12.252 1.00 87.25 76 CYS A CA 1
ATOM 555 C C . CY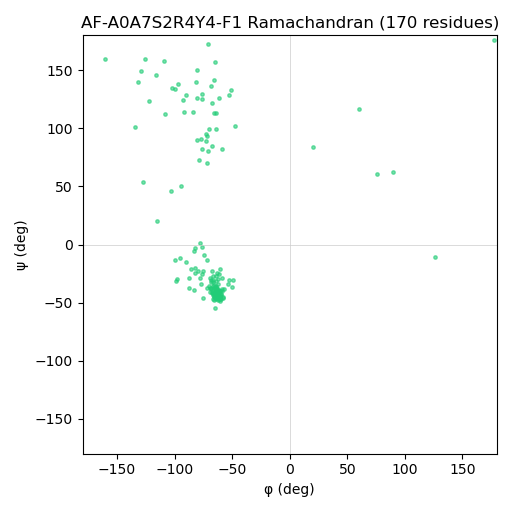S A 1 76 ? 25.251 -0.754 -10.981 1.00 87.25 76 CYS A C 1
ATOM 557 O O . CYS A 1 76 ? 25.079 -1.527 -10.039 1.00 87.25 76 CYS A O 1
ATOM 559 N N . HIS A 1 77 ? 26.163 0.224 -10.957 1.00 87.12 77 HIS A N 1
ATOM 560 C CA . HIS A 1 77 ? 26.922 0.584 -9.756 1.00 87.12 77 HIS A CA 1
ATOM 561 C C . HIS A 1 77 ? 25.994 1.043 -8.624 1.00 87.12 77 HIS A C 1
ATOM 563 O O . HIS A 1 77 ? 26.185 0.649 -7.476 1.00 87.12 77 HIS A O 1
ATOM 569 N N . ASP A 1 78 ? 24.961 1.817 -8.973 1.00 86.25 78 ASP A N 1
ATOM 570 C CA . ASP A 1 78 ? 23.943 2.277 -8.038 1.00 86.25 78 ASP A CA 1
ATOM 571 C C . ASP A 1 78 ? 22.767 1.286 -8.006 1.00 86.25 78 ASP A C 1
ATOM 573 O O . ASP A 1 78 ? 22.032 1.162 -8.995 1.00 86.25 78 ASP A O 1
ATOM 577 N N . PRO A 1 79 ? 22.533 0.590 -6.879 1.00 80.44 79 PRO A N 1
ATOM 578 C CA . PRO A 1 79 ? 21.526 -0.468 -6.798 1.00 80.44 79 PRO A CA 1
ATOM 579 C C . PRO A 1 79 ? 20.081 0.054 -6.827 1.00 80.44 79 PRO A C 1
ATOM 581 O O . PRO A 1 79 ? 19.155 -0.730 -7.009 1.00 80.44 79 PRO A O 1
ATOM 584 N N . GLU A 1 80 ? 19.863 1.361 -6.642 1.00 81.31 80 GLU A N 1
ATOM 585 C CA . GLU A 1 80 ? 18.521 1.961 -6.643 1.00 81.31 80 GLU A CA 1
ATOM 586 C C . GLU A 1 80 ? 18.057 2.438 -8.027 1.00 81.31 80 GLU A C 1
ATOM 588 O O . GLU A 1 80 ? 16.867 2.695 -8.206 1.00 81.31 80 GLU A O 1
ATOM 593 N N . LEU A 1 81 ? 18.967 2.560 -9.003 1.00 82.69 81 LEU A N 1
ATOM 594 C CA . LEU A 1 81 ? 18.644 3.105 -10.327 1.00 82.69 81 LEU A CA 1
ATOM 595 C C . LEU A 1 81 ? 18.031 2.063 -11.265 1.00 82.69 81 LEU A C 1
ATOM 597 O O . LEU A 1 81 ? 17.116 2.384 -12.020 1.00 82.69 81 LEU A O 1
ATOM 601 N N . LEU A 1 82 ? 18.531 0.824 -11.234 1.00 85.69 82 LEU A N 1
ATOM 602 C CA . LEU A 1 82 ? 18.088 -0.236 -12.138 1.00 85.69 82 LEU A CA 1
ATOM 603 C C . LEU A 1 82 ? 17.853 -1.524 -11.353 1.00 85.69 82 LEU A C 1
ATOM 605 O O . LEU A 1 82 ? 18.786 -2.252 -11.019 1.00 85.69 82 LEU A O 1
ATOM 609 N N . ILE A 1 83 ? 16.578 -1.792 -11.070 1.00 87.44 83 ILE A N 1
ATOM 610 C CA . ILE A 1 83 ? 16.136 -2.967 -10.321 1.00 87.44 83 ILE A CA 1
ATOM 611 C C . ILE A 1 83 ? 15.438 -3.928 -11.279 1.00 87.44 83 ILE A C 1
ATOM 613 O O . ILE A 1 83 ? 14.348 -3.639 -11.770 1.00 87.44 83 ILE A O 1
ATOM 617 N N . ALA A 1 84 ? 16.049 -5.087 -11.512 1.00 90.69 84 ALA A N 1
ATOM 618 C CA . ALA A 1 84 ? 15.418 -6.185 -12.230 1.00 90.69 84 ALA A CA 1
ATOM 619 C C . ALA A 1 84 ? 14.680 -7.096 -11.241 1.00 90.69 84 ALA A C 1
ATOM 621 O O . ALA A 1 84 ? 15.244 -7.541 -10.243 1.00 90.69 84 ALA A O 1
ATOM 622 N N . LYS A 1 85 ? 13.409 -7.383 -11.520 1.00 90.38 85 LYS A N 1
ATOM 623 C CA . LYS A 1 85 ? 12.600 -8.356 -10.778 1.00 90.38 85 LYS A CA 1
ATOM 624 C C . LYS A 1 85 ? 11.957 -9.319 -11.761 1.00 90.38 85 LYS A C 1
ATOM 626 O O . LYS A 1 85 ? 11.665 -8.943 -12.893 1.00 90.38 85 LYS A O 1
ATOM 631 N N . VAL A 1 86 ? 11.735 -10.554 -11.317 1.00 92.19 86 VAL A N 1
ATOM 632 C CA . VAL A 1 86 ? 10.920 -11.510 -12.072 1.00 92.19 86 VAL A CA 1
ATOM 633 C C . VAL A 1 8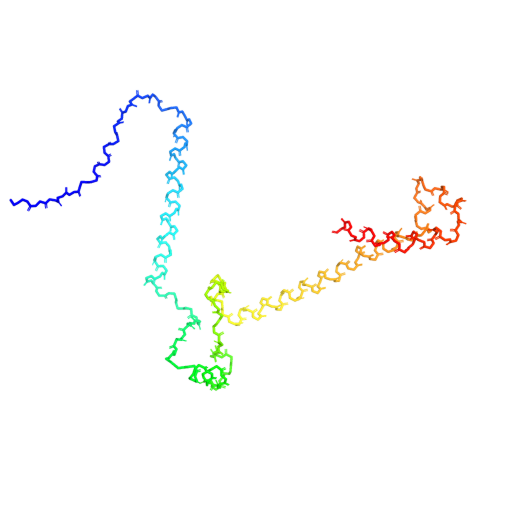6 ? 9.513 -10.928 -12.185 1.00 92.19 86 VAL A C 1
ATOM 635 O O . VAL A 1 86 ? 8.928 -10.533 -11.175 1.00 92.19 86 VAL A O 1
ATOM 638 N N . ALA A 1 87 ? 9.007 -10.824 -13.411 1.00 91.06 87 ALA A N 1
ATOM 639 C CA . ALA A 1 87 ? 7.661 -10.330 -13.649 1.00 91.06 87 ALA A CA 1
ATOM 640 C C . ALA A 1 87 ? 6.629 -11.347 -13.121 1.00 91.06 87 ALA A C 1
ATOM 642 O O . ALA A 1 87 ? 6.818 -12.549 -13.333 1.00 91.06 87 ALA A O 1
ATOM 643 N N . PRO A 1 88 ? 5.570 -10.891 -12.430 1.00 89.81 88 PRO A N 1
ATOM 644 C CA . PRO A 1 88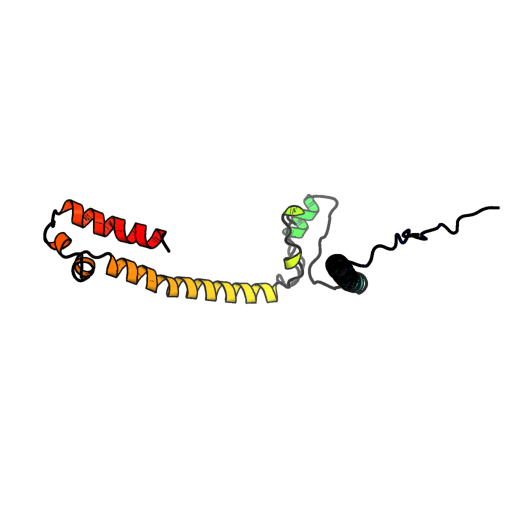 ? 4.434 -11.739 -12.084 1.00 89.81 88 PRO A CA 1
ATOM 645 C C . PRO A 1 88 ? 3.603 -12.062 -13.335 1.00 89.81 88 PRO A C 1
ATOM 647 O O . PRO A 1 88 ? 3.860 -11.523 -14.417 1.00 89.81 88 PRO A O 1
ATOM 650 N N . ASP A 1 89 ? 2.620 -12.949 -13.188 1.00 92.81 89 ASP A N 1
ATOM 651 C CA . ASP A 1 89 ? 1.728 -13.307 -14.291 1.00 92.81 89 ASP A CA 1
ATOM 652 C C . ASP A 1 89 ? 0.882 -12.102 -14.739 1.00 92.81 89 ASP A C 1
ATOM 654 O O . ASP A 1 89 ? 0.690 -11.146 -13.984 1.00 92.81 89 ASP A O 1
ATOM 658 N N . PHE A 1 90 ? 0.386 -12.118 -15.977 1.00 88.69 90 PHE A N 1
ATOM 659 C CA . PHE A 1 90 ? -0.227 -10.931 -16.589 1.00 88.69 90 PHE A CA 1
ATOM 660 C C . PHE A 1 90 ? -1.485 -10.436 -15.853 1.00 88.69 90 PHE A C 1
ATOM 662 O O . PHE A 1 90 ? -1.761 -9.236 -15.862 1.00 88.69 90 PHE A O 1
ATOM 669 N N . GLU A 1 91 ? -2.231 -11.341 -15.213 1.00 90.81 91 GLU A N 1
ATOM 670 C CA . GLU A 1 91 ? -3.438 -11.023 -14.434 1.00 90.81 91 GLU A CA 1
ATOM 671 C C . GLU A 1 91 ? -3.111 -10.408 -13.066 1.00 90.81 91 GLU A C 1
ATOM 673 O O . GLU A 1 91 ? -3.896 -9.619 -12.542 1.00 90.81 91 GLU A O 1
ATOM 678 N N . ASP A 1 92 ? -1.929 -10.700 -12.519 1.00 92.88 92 ASP A N 1
ATOM 679 C CA . ASP A 1 92 ? -1.481 -10.209 -11.211 1.00 92.88 92 ASP A CA 1
ATOM 680 C C . ASP A 1 92 ? -0.869 -8.796 -11.288 1.00 92.88 92 ASP A C 1
ATOM 682 O O . ASP A 1 92 ? -0.524 -8.185 -10.269 1.00 92.88 92 ASP A O 1
ATOM 686 N N . ILE A 1 93 ? -0.712 -8.246 -12.497 1.00 90.38 93 ILE A N 1
ATOM 687 C CA . ILE A 1 93 ? -0.137 -6.918 -12.711 1.00 90.38 93 ILE A CA 1
ATOM 688 C C . ILE A 1 93 ? -1.212 -5.843 -12.537 1.00 90.38 93 ILE A C 1
ATOM 690 O O . ILE A 1 93 ? -2.109 -5.668 -13.360 1.00 90.38 93 ILE A O 1
ATOM 694 N N . VAL A 1 94 ? -1.053 -5.018 -11.501 1.00 91.31 94 VAL A N 1
ATOM 695 C CA . VAL A 1 94 ? -1.858 -3.802 -11.321 1.00 91.31 94 VAL A CA 1
ATOM 696 C C . VAL A 1 94 ? -1.298 -2.678 -12.196 1.00 91.31 94 VAL A C 1
ATOM 698 O O . VAL A 1 94 ? -0.439 -1.908 -11.759 1.00 91.31 94 VAL A O 1
ATOM 701 N N . TRP A 1 95 ? -1.788 -2.569 -13.433 1.00 87.62 95 TRP A N 1
ATOM 702 C CA . TRP A 1 95 ? -1.315 -1.614 -14.452 1.00 87.62 95 TRP A CA 1
ATOM 703 C C . TRP A 1 95 ? -1.295 -0.152 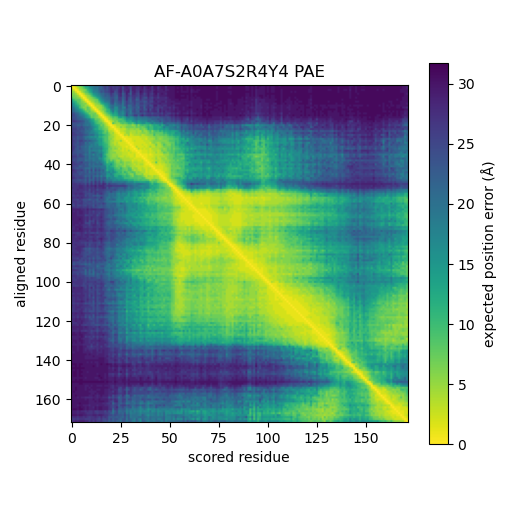-13.991 1.00 87.62 95 TRP A C 1
ATOM 705 O O . TRP A 1 95 ? -0.381 0.599 -14.334 1.00 87.62 95 TRP A O 1
ATOM 715 N N . GLU A 1 96 ? -2.249 0.235 -13.145 1.00 85.69 96 GLU A N 1
ATOM 716 C CA . GLU A 1 96 ? -2.322 1.576 -12.556 1.00 85.69 96 GLU A CA 1
ATOM 717 C C . GLU A 1 96 ? -1.096 1.921 -11.700 1.00 85.69 96 GLU A C 1
ATOM 719 O O . GLU A 1 96 ? -0.749 3.089 -11.574 1.00 85.69 96 GLU A O 1
ATOM 724 N N . ASN A 1 97 ? -0.400 0.926 -11.145 1.00 87.06 97 ASN A N 1
ATOM 725 C CA . ASN A 1 97 ? 0.763 1.140 -10.282 1.00 87.06 97 ASN A CA 1
ATOM 726 C C . ASN A 1 97 ? 2.105 0.967 -11.007 1.00 87.06 97 ASN A C 1
ATOM 728 O O . ASN A 1 97 ? 3.138 1.364 -10.469 1.00 87.06 97 ASN A O 1
ATOM 732 N N . VAL A 1 98 ? 2.118 0.402 -12.219 1.00 85.38 98 VAL A N 1
ATOM 733 C CA . VAL A 1 98 ? 3.360 0.044 -12.935 1.00 85.38 98 VAL A CA 1
ATOM 734 C C . VAL A 1 98 ? 4.211 1.268 -13.282 1.00 85.38 98 VAL A C 1
ATOM 736 O O . VAL A 1 98 ? 5.438 1.185 -13.299 1.00 85.38 98 VAL A O 1
ATOM 739 N N . HIS A 1 99 ? 3.581 2.416 -13.526 1.00 83.44 99 HIS A N 1
ATOM 740 C CA . HIS A 1 99 ? 4.268 3.636 -13.954 1.00 83.44 99 HIS A CA 1
ATOM 741 C C . HIS A 1 99 ? 4.885 4.449 -12.800 1.00 83.44 99 HIS A C 1
ATOM 743 O O . HIS A 1 99 ? 5.502 5.488 -13.044 1.00 83.44 99 HIS A O 1
ATOM 749 N N . ILE A 1 100 ? 4.694 4.027 -11.546 1.00 83.62 100 ILE A N 1
ATOM 750 C CA . ILE A 1 100 ? 5.101 4.799 -10.369 1.00 83.62 100 ILE A CA 1
ATOM 751 C C . ILE A 1 100 ? 6.598 4.604 -10.098 1.00 83.62 100 ILE A C 1
ATOM 753 O O . ILE A 1 100 ? 7.079 3.490 -9.902 1.00 83.62 100 ILE A O 1
ATOM 757 N N . CYS A 1 101 ? 7.338 5.710 -10.007 1.00 80.75 101 CYS A N 1
ATOM 758 C CA . CYS A 1 101 ? 8.754 5.687 -9.644 1.00 80.75 101 CYS A CA 1
ATOM 759 C C . CYS A 1 101 ? 8.972 5.208 -8.197 1.00 80.75 101 CYS A C 1
ATOM 761 O O . CYS A 1 101 ? 8.261 5.614 -7.273 1.00 80.75 101 CYS A O 1
ATOM 763 N N . LEU A 1 102 ? 10.034 4.427 -7.972 1.00 80.62 102 LEU A N 1
ATOM 764 C CA . LEU A 1 102 ? 10.375 3.864 -6.656 1.00 80.62 102 LEU A CA 1
ATOM 765 C C . LEU A 1 102 ? 10.556 4.929 -5.565 1.00 80.62 102 LEU A C 1
ATOM 767 O O . LEU A 1 102 ? 10.106 4.736 -4.437 1.00 80.62 102 LEU A O 1
ATOM 771 N N . THR A 1 103 ? 11.149 6.079 -5.895 1.00 80.94 103 THR A N 1
ATOM 772 C CA . THR A 1 103 ? 11.328 7.200 -4.956 1.00 80.94 103 THR A CA 1
ATOM 773 C C . THR A 1 103 ? 9.994 7.726 -4.431 1.00 80.94 103 THR A C 1
ATOM 775 O O . THR A 1 103 ? 9.857 8.013 -3.243 1.00 80.94 103 THR A O 1
ATOM 778 N N . TRP A 1 104 ? 8.985 7.805 -5.301 1.00 83.38 104 TRP A N 1
ATOM 779 C CA . TRP A 1 104 ? 7.640 8.224 -4.915 1.00 83.38 104 TRP A CA 1
ATOM 780 C C . TRP A 1 104 ? 6.931 7.146 -4.089 1.00 83.38 104 TRP A C 1
ATOM 782 O O . TRP A 1 104 ? 6.246 7.455 -3.113 1.00 83.38 104 TRP A O 1
ATOM 792 N N . SER A 1 105 ? 7.151 5.871 -4.428 1.00 85.12 105 SER A N 1
ATOM 793 C CA . SER A 1 105 ? 6.624 4.737 -3.663 1.00 85.12 105 SER A CA 1
ATOM 794 C C . SER A 1 105 ? 7.131 4.726 -2.217 1.00 85.12 105 SER A C 1
ATOM 796 O O . SER A 1 105 ? 6.323 4.577 -1.303 1.00 85.12 105 SER A O 1
ATOM 798 N N . LYS A 1 106 ? 8.433 4.963 -1.992 1.00 85.75 106 LYS A N 1
ATOM 799 C CA . LYS A 1 106 ? 9.027 5.037 -0.641 1.00 85.75 106 LYS A CA 1
ATOM 800 C C . LYS A 1 106 ? 8.371 6.130 0.220 1.00 85.75 106 LYS A C 1
ATOM 802 O O . LYS A 1 106 ? 8.108 5.922 1.401 1.00 85.75 106 LYS A O 1
ATOM 807 N N . GLY A 1 107 ? 8.064 7.289 -0.372 1.00 88.31 107 GLY A N 1
ATOM 808 C CA . GLY A 1 107 ? 7.362 8.372 0.327 1.00 88.31 107 GLY A CA 1
ATOM 809 C C . GLY A 1 107 ? 5.944 7.977 0.751 1.00 88.31 107 GLY A C 1
ATOM 810 O O . GLY A 1 107 ? 5.551 8.207 1.895 1.00 88.31 107 GLY A O 1
ATOM 811 N N . ARG A 1 108 ? 5.197 7.320 -0.147 1.00 90.31 108 ARG A N 1
ATOM 812 C CA . ARG A 1 108 ? 3.846 6.816 0.148 1.00 90.31 108 ARG A CA 1
ATOM 813 C C . ARG A 1 108 ? 3.861 5.748 1.236 1.00 90.31 108 ARG A C 1
ATOM 815 O O . ARG A 1 108 ? 3.018 5.800 2.122 1.00 90.31 108 ARG A O 1
ATOM 822 N N . GLU A 1 109 ? 4.825 4.833 1.200 1.00 91.38 109 GLU A N 1
ATOM 823 C CA . GLU A 1 109 ? 4.994 3.796 2.222 1.00 91.38 109 GLU A CA 1
ATOM 824 C C . GLU A 1 109 ? 5.176 4.406 3.618 1.00 91.38 109 GLU A C 1
ATOM 826 O O . GLU A 1 109 ? 4.480 4.019 4.558 1.00 91.38 109 GLU A O 1
ATOM 831 N N . LEU A 1 110 ? 6.032 5.427 3.742 1.00 92.50 110 LEU A N 1
ATOM 832 C CA . LEU A 1 110 ? 6.238 6.138 5.003 1.00 92.50 110 LEU A CA 1
ATOM 833 C C . LEU A 1 110 ? 4.945 6.797 5.504 1.00 92.50 110 LEU A C 1
ATOM 835 O O . LEU A 1 110 ? 4.598 6.671 6.679 1.00 92.50 110 LEU A O 1
ATOM 839 N N . THR A 1 111 ? 4.226 7.492 4.621 1.00 94.44 111 THR A N 1
ATOM 840 C CA . THR A 1 111 ? 2.963 8.153 4.969 1.00 94.44 111 THR A CA 1
ATOM 841 C C . THR A 1 111 ? 1.894 7.141 5.385 1.00 94.44 111 THR A C 1
ATOM 843 O O . THR A 1 111 ? 1.244 7.335 6.411 1.00 94.44 111 THR A O 1
ATOM 846 N N . THR A 1 112 ? 1.740 6.039 4.650 1.00 94.62 112 THR A N 1
ATOM 847 C CA . THR A 1 112 ? 0.797 4.966 4.992 1.00 94.62 112 THR A CA 1
ATOM 848 C C . THR A 1 112 ? 1.145 4.329 6.331 1.00 94.62 112 THR A C 1
ATOM 850 O O . THR A 1 112 ? 0.253 4.155 7.158 1.00 94.62 112 THR A O 1
ATOM 853 N N . ASN A 1 113 ? 2.421 4.038 6.587 1.00 94.56 113 ASN A N 1
ATOM 854 C CA . ASN A 1 113 ? 2.851 3.468 7.860 1.00 94.56 113 ASN A CA 1
ATOM 855 C C . ASN A 1 113 ? 2.585 4.427 9.034 1.00 94.56 113 ASN A C 1
ATOM 857 O O . ASN A 1 113 ? 2.104 4.008 10.084 1.00 94.56 113 ASN A O 1
ATOM 861 N N . LEU A 1 114 ? 2.820 5.730 8.843 1.00 95.69 114 LEU A N 1
ATOM 862 C CA . LEU A 1 114 ? 2.507 6.743 9.851 1.00 95.69 114 LEU A CA 1
ATOM 863 C C . LEU A 1 114 ? 1.003 6.806 10.146 1.00 95.69 114 LEU A C 1
ATOM 865 O O . LEU A 1 114 ? 0.610 6.790 11.311 1.00 95.69 114 LEU A O 1
ATOM 869 N N . PHE A 1 115 ? 0.155 6.848 9.115 1.00 96.44 115 PHE A N 1
ATOM 870 C CA . PHE A 1 115 ? -1.298 6.842 9.303 1.00 96.44 115 PHE A CA 1
ATOM 871 C C . PHE A 1 115 ? -1.801 5.544 9.931 1.00 96.44 115 PHE A C 1
ATOM 873 O O . PHE A 1 115 ? -2.711 5.593 10.753 1.00 96.44 115 PHE A O 1
ATOM 880 N N . LEU A 1 116 ? -1.199 4.403 9.599 1.00 94.75 116 LEU A N 1
ATOM 881 C CA . LEU A 1 116 ? -1.529 3.118 10.206 1.00 94.75 116 LEU A CA 1
ATOM 882 C C . LEU A 1 116 ? -1.161 3.101 11.695 1.00 94.75 116 LEU A C 1
ATOM 884 O O . LEU A 1 116 ? -1.978 2.699 12.520 1.00 94.75 116 LEU A O 1
ATOM 888 N N . ALA A 1 117 ? 0.021 3.605 12.057 1.00 94.69 117 ALA A N 1
ATOM 889 C CA . ALA A 1 117 ? 0.442 3.727 13.451 1.00 94.69 117 ALA A CA 1
ATOM 890 C C . ALA A 1 117 ? -0.458 4.693 14.241 1.00 94.69 117 ALA A C 1
ATOM 892 O O . ALA A 1 117 ? -0.908 4.366 15.339 1.00 94.69 117 ALA A O 1
ATOM 893 N N . LEU A 1 118 ? -0.773 5.861 13.672 1.00 95.19 118 LEU A N 1
ATOM 894 C CA . LEU A 1 118 ? -1.700 6.817 14.283 1.00 95.19 118 LEU A CA 1
ATOM 895 C C . LEU A 1 118 ? -3.106 6.232 14.415 1.00 95.19 118 LEU A C 1
ATOM 897 O O . LEU A 1 118 ? -3.725 6.387 15.462 1.00 95.19 118 LEU A O 1
ATOM 901 N N . GLY A 1 119 ? -3.588 5.528 13.392 1.00 94.50 119 GLY A N 1
ATOM 902 C CA . GLY A 1 119 ? -4.865 4.823 13.414 1.00 94.50 119 GLY A CA 1
ATOM 903 C C . GLY A 1 119 ? -4.916 3.776 14.524 1.00 94.50 119 GLY A C 1
ATOM 904 O O . GLY A 1 119 ? -5.885 3.743 15.272 1.00 94.50 119 GLY A O 1
ATOM 905 N N . ALA A 1 120 ? -3.850 2.994 14.708 1.00 92.50 120 ALA A N 1
ATOM 906 C CA . ALA A 1 120 ? -3.754 2.011 15.787 1.00 92.50 120 ALA A CA 1
ATOM 907 C C . ALA A 1 120 ? -3.748 2.660 17.184 1.00 92.50 120 ALA A C 1
ATOM 909 O O . ALA A 1 120 ? -4.421 2.177 18.096 1.00 92.50 120 ALA A O 1
ATOM 910 N N . ILE A 1 121 ? -3.035 3.778 17.357 1.00 92.25 121 ILE A N 1
ATOM 911 C CA . ILE A 1 121 ? -3.026 4.524 18.626 1.00 92.25 121 ILE A CA 1
ATOM 912 C C . ILE A 1 121 ? -4.402 5.136 18.893 1.00 92.25 121 ILE A C 1
ATOM 914 O O . ILE A 1 121 ? -4.933 4.993 19.990 1.00 92.25 121 ILE A O 1
ATOM 918 N N . LEU A 1 122 ? -5.015 5.777 17.901 1.00 92.06 122 LEU A N 1
ATOM 919 C CA . LEU A 1 122 ? -6.360 6.339 18.031 1.00 92.06 122 LEU A CA 1
ATOM 920 C C . LEU A 1 122 ? -7.401 5.247 18.303 1.00 92.06 122 LEU A C 1
ATOM 922 O O . LEU A 1 122 ? -8.321 5.477 19.083 1.00 92.06 122 LEU A O 1
ATOM 926 N N . TRP A 1 123 ? -7.219 4.045 17.749 1.00 89.56 123 TRP A N 1
ATOM 927 C CA . TRP A 1 123 ? -8.070 2.884 18.010 1.00 89.56 123 TRP A CA 1
ATOM 928 C C . TRP A 1 123 ? -7.957 2.342 19.438 1.00 89.56 123 TRP A C 1
ATOM 930 O O . TRP A 1 123 ? -8.896 1.732 19.947 1.00 89.56 123 TRP A O 1
ATOM 940 N N . SER A 1 124 ? -6.857 2.611 20.143 1.00 87.56 124 SER A N 1
ATOM 941 C CA . SER A 1 124 ? -6.749 2.226 21.554 1.00 87.56 124 SER A CA 1
ATOM 942 C C . SER A 1 124 ? -7.771 2.948 22.446 1.00 87.56 124 SER A C 1
ATOM 944 O O . SER A 1 124 ? -8.206 2.387 23.448 1.00 87.56 124 SER A O 1
ATOM 946 N N . ILE A 1 125 ? -8.218 4.151 22.061 1.00 87.00 125 ILE A N 1
ATOM 947 C CA . ILE A 1 125 ? -9.176 4.970 22.820 1.00 87.00 125 ILE A CA 1
ATOM 948 C C . ILE A 1 125 ? -10.565 4.309 22.916 1.00 87.00 125 ILE A C 1
ATOM 950 O O . ILE A 1 125 ? -11.049 4.131 24.041 1.00 87.00 125 ILE A O 1
ATOM 954 N N . PRO A 1 126 ? -11.239 3.922 21.811 1.00 85.94 126 PRO A N 1
ATOM 955 C CA . PRO A 1 126 ? -12.523 3.229 21.897 1.00 85.94 126 PRO A CA 1
ATOM 956 C C . PRO A 1 126 ? -12.383 1.861 22.568 1.00 85.94 126 PRO A C 1
ATOM 958 O O . PRO A 1 126 ? -13.222 1.508 23.393 1.00 85.94 126 PRO A O 1
ATOM 961 N N . VAL A 1 127 ? -11.296 1.128 22.306 1.00 86.62 127 VAL A N 1
ATOM 962 C CA . VAL A 1 127 ? -11.035 -0.171 22.947 1.00 86.62 127 VAL A CA 1
ATOM 963 C C . VAL A 1 127 ? -10.934 -0.029 24.469 1.00 86.62 127 VAL A C 1
ATOM 965 O O . VAL A 1 127 ? -11.610 -0.753 25.200 1.00 86.62 127 VAL A O 1
ATOM 968 N N . ALA A 1 128 ? -10.145 0.929 24.961 1.00 85.12 128 ALA A N 1
ATOM 969 C CA . ALA A 1 128 ? -10.012 1.197 26.392 1.00 85.12 128 ALA A CA 1
ATOM 970 C C . ALA A 1 128 ? -11.337 1.672 27.009 1.00 85.12 128 ALA A C 1
ATOM 972 O O . ALA A 1 128 ? -11.675 1.282 28.125 1.00 85.12 128 ALA A O 1
ATOM 973 N N . SER A 1 129 ? -12.116 2.466 26.269 1.00 81.75 129 SER A N 1
ATOM 974 C CA . SER A 1 129 ? -13.430 2.946 26.712 1.00 81.75 129 SER A CA 1
ATOM 975 C C . SER A 1 129 ? -14.431 1.796 26.871 1.00 81.75 129 SER A C 1
ATOM 977 O O . SER A 1 129 ? -15.136 1.732 27.875 1.00 81.75 129 SER A O 1
ATOM 979 N N . ILE A 1 130 ? -14.457 0.846 25.932 1.00 82.12 130 ILE A N 1
ATOM 980 C CA . ILE A 1 130 ? -15.286 -0.368 26.019 1.00 82.12 130 ILE A CA 1
ATOM 981 C C . ILE A 1 130 ? -14.847 -1.239 27.196 1.00 82.12 130 ILE A C 1
ATOM 983 O O . ILE A 1 130 ? -15.694 -1.734 27.932 1.00 82.12 130 ILE A O 1
ATOM 987 N N . GLN A 1 131 ? -13.540 -1.404 27.406 1.00 78.69 131 GLN A N 1
ATOM 988 C CA . GLN A 1 131 ? -13.014 -2.161 28.547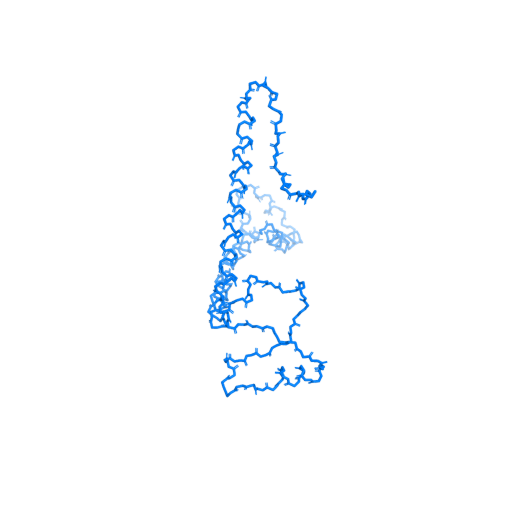 1.00 78.69 131 GLN A CA 1
ATOM 989 C C . GLN A 1 131 ? -13.392 -1.519 29.888 1.00 78.69 131 GLN A C 1
ATOM 991 O O . GLN A 1 131 ? -13.783 -2.227 30.815 1.00 78.69 131 GLN A O 1
ATOM 996 N N . ALA A 1 132 ? -13.333 -0.188 29.983 1.00 76.25 132 ALA A N 1
ATOM 997 C CA . ALA A 1 132 ? -13.777 0.540 31.167 1.00 76.25 132 ALA A CA 1
ATOM 998 C C . ALA A 1 132 ? -15.287 0.359 31.402 1.00 76.25 132 ALA A C 1
ATOM 1000 O O . ALA A 1 132 ? -15.696 0.007 32.506 1.00 76.25 132 ALA A O 1
ATOM 1001 N N . LEU A 1 133 ? -16.111 0.511 30.358 1.00 70.38 133 LEU A N 1
ATOM 1002 C CA . LEU A 1 133 ? -17.567 0.337 30.440 1.00 70.38 133 LEU A CA 1
ATOM 1003 C C . LEU A 1 133 ? -17.996 -1.105 30.720 1.00 70.38 133 LEU A C 1
ATOM 1005 O O . LEU A 1 133 ? -19.058 -1.317 31.295 1.00 70.38 133 LEU A O 1
ATOM 1009 N N . ALA A 1 134 ? -17.190 -2.091 30.330 1.00 69.50 134 ALA A N 1
ATOM 1010 C CA . ALA A 1 134 ? -17.497 -3.498 30.539 1.00 69.50 134 ALA A CA 1
ATOM 1011 C C . ALA A 1 134 ? -17.274 -3.984 31.979 1.00 69.50 134 ALA A C 1
ATOM 1013 O O . ALA A 1 134 ? -17.564 -5.143 32.278 1.00 69.50 134 ALA A O 1
ATOM 1014 N N . SER A 1 135 ? -16.793 -3.112 32.870 1.00 66.38 135 SER A N 1
ATOM 1015 C CA . SER A 1 135 ? -16.671 -3.403 34.297 1.00 66.38 135 SER A CA 1
ATOM 1016 C C . SER A 1 135 ? -18.038 -3.326 34.981 1.00 66.38 135 SER A C 1
ATOM 1018 O O . SER A 1 135 ? -18.747 -2.327 34.867 1.00 66.38 135 SER A O 1
ATOM 1020 N N . ILE A 1 136 ? -18.404 -4.363 35.740 1.00 60.75 136 ILE A N 1
ATOM 1021 C CA . ILE A 1 136 ? -19.693 -4.455 36.462 1.00 60.75 136 ILE A CA 1
ATOM 1022 C C . ILE A 1 136 ? -20.010 -3.219 37.305 1.00 60.75 136 ILE A C 1
ATOM 1024 O O . ILE A 1 136 ? -21.173 -2.828 37.381 1.00 60.75 136 ILE A O 1
ATOM 1028 N N . ASP A 1 137 ? -19.000 -2.600 37.915 1.00 63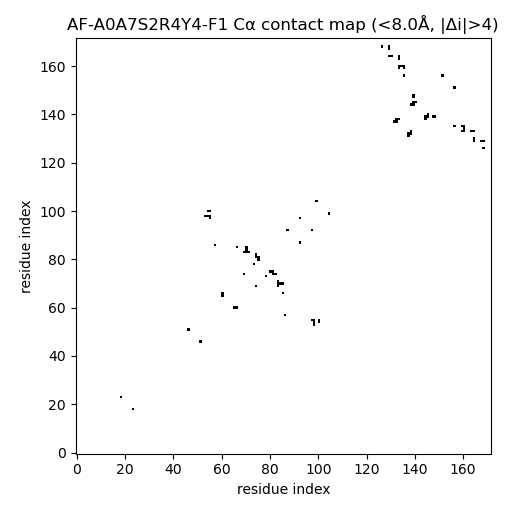.53 137 ASP A N 1
ATOM 1029 C CA . ASP A 1 137 ? -19.186 -1.405 38.738 1.00 63.53 137 ASP A CA 1
ATOM 1030 C C . ASP A 1 137 ? -19.664 -0.203 37.902 1.00 63.53 137 ASP A C 1
ATOM 1032 O O . ASP A 1 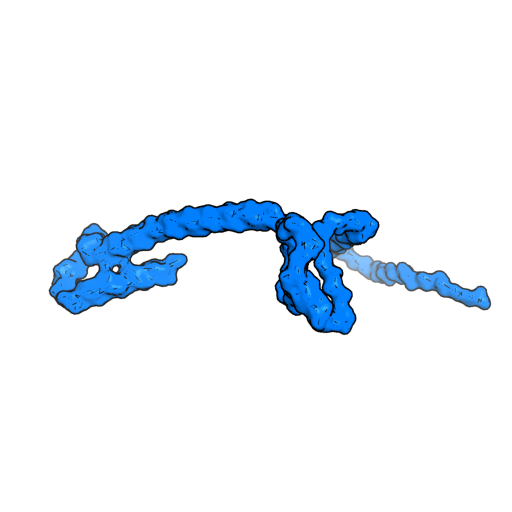137 ? -20.526 0.548 38.352 1.00 63.53 137 ASP A O 1
ATOM 1036 N N . SER A 1 138 ? -19.203 -0.081 36.651 1.00 60.66 138 SER A N 1
ATOM 1037 C CA . SER A 1 138 ? -19.620 0.963 35.704 1.00 60.66 138 SER A CA 1
ATOM 1038 C C . SER A 1 138 ? -21.000 0.693 35.093 1.00 60.66 138 SER A C 1
ATOM 1040 O O . SER A 1 138 ? -21.772 1.625 34.884 1.00 60.66 138 SER A O 1
ATOM 1042 N N . LEU A 1 139 ? -21.367 -0.575 34.862 1.00 60.97 139 LEU A N 1
ATOM 1043 C CA . LEU A 1 139 ? -22.728 -0.944 34.435 1.00 60.97 139 LEU A CA 1
ATOM 1044 C C . LEU A 1 139 ? -23.773 -0.722 35.539 1.00 60.97 139 LEU A C 1
ATOM 1046 O O . LEU A 1 139 ? -24.924 -0.394 35.252 1.00 60.97 139 LEU A O 1
ATOM 1050 N N . ALA A 1 140 ? -23.377 -0.890 36.801 1.00 59.56 140 ALA A N 1
ATOM 1051 C CA . ALA A 1 140 ? -24.238 -0.728 37.969 1.00 59.56 140 ALA A CA 1
ATOM 1052 C C . ALA A 1 140 ? -24.549 0.749 38.306 1.00 59.56 140 ALA A C 1
ATOM 1054 O O . ALA A 1 140 ? -25.391 1.020 39.171 1.00 59.56 140 ALA A O 1
ATOM 1055 N N . GLU A 1 141 ? -23.873 1.689 37.640 1.00 64.81 141 GLU A N 1
ATOM 1056 C CA . GLU A 1 141 ? -24.078 3.139 37.741 1.00 64.81 141 GLU A CA 1
ATOM 1057 C C . GLU A 1 141 ? -25.024 3.676 36.645 1.00 64.81 141 GLU A C 1
ATOM 1059 O O . GLU A 1 141 ? -25.533 4.792 36.747 1.00 64.81 141 GLU A O 1
ATOM 1064 N N . ILE A 1 142 ? -25.338 2.862 35.625 1.00 68.75 142 ILE A N 1
ATOM 1065 C CA . ILE A 1 142 ? -26.278 3.221 34.557 1.00 68.75 142 ILE A CA 1
ATOM 1066 C C . ILE A 1 142 ? -27.728 3.115 35.078 1.00 68.75 142 ILE A C 1
ATOM 1068 O O . ILE A 1 142 ? -28.142 2.045 35.546 1.00 68.75 142 ILE A O 1
ATOM 1072 N N . PRO A 1 143 ? -28.546 4.183 34.965 1.00 50.22 143 PRO A N 1
ATOM 1073 C CA . PRO A 1 143 ? -29.934 4.165 35.417 1.00 50.22 143 PRO A CA 1
ATOM 1074 C C . PRO A 1 143 ? -30.748 3.144 34.602 1.00 50.22 143 PRO A C 1
ATOM 1076 O O . PRO A 1 143 ? -30.948 3.309 33.402 1.00 50.22 143 PRO A O 1
ATOM 1079 N N . GLY A 1 144 ? -31.201 2.071 35.263 1.00 59.06 144 GLY A N 1
ATOM 1080 C CA . GLY A 1 144 ? -31.949 0.958 34.653 1.00 59.06 144 GLY A CA 1
ATOM 1081 C C . GLY A 1 144 ? -31.368 -0.442 34.910 1.00 59.06 144 GLY A C 1
ATOM 1082 O O . GLY A 1 144 ? -32.052 -1.434 34.658 1.00 59.06 144 GLY A O 1
ATOM 1083 N N . MET A 1 145 ? -30.148 -0.545 35.458 1.00 56.69 145 MET A N 1
ATOM 1084 C CA . MET A 1 145 ? -29.450 -1.820 35.712 1.00 56.69 145 MET A CA 1
ATOM 1085 C C . MET A 1 145 ? -29.203 -2.139 37.198 1.00 56.69 145 MET A C 1
ATOM 1087 O O . MET A 1 145 ? -28.395 -3.004 37.526 1.00 56.69 145 MET A O 1
ATOM 1091 N N . ASP A 1 146 ? -29.953 -1.526 38.120 1.00 59.69 146 ASP A N 1
ATOM 1092 C CA . ASP A 1 146 ? -29.834 -1.800 39.566 1.00 59.69 146 ASP A CA 1
ATOM 1093 C C . ASP A 1 146 ? -30.134 -3.264 39.948 1.00 59.69 146 ASP A C 1
ATOM 1095 O O . ASP A 1 146 ? -29.662 -3.751 40.976 1.00 59.69 146 ASP A O 1
ATOM 1099 N N . TRP A 1 147 ? -30.858 -4.015 39.108 1.00 64.12 147 TRP A N 1
ATOM 1100 C CA . TRP A 1 147 ? -31.092 -5.450 39.312 1.00 64.12 147 TRP A CA 1
ATOM 1101 C C . TRP A 1 147 ? -29.794 -6.276 39.267 1.00 64.12 147 TRP A C 1
ATOM 1103 O O . TRP A 1 147 ? -29.718 -7.327 39.904 1.00 64.12 147 TRP A O 1
ATOM 1113 N N . LEU A 1 148 ? -28.749 -5.777 38.595 1.00 61.56 148 LEU A N 1
ATOM 1114 C CA . LEU A 1 148 ? -27.440 -6.424 38.502 1.00 61.56 148 LEU A CA 1
ATOM 1115 C C . LEU A 1 148 ? -26.696 -6.412 39.852 1.00 61.56 148 LEU A C 1
ATOM 1117 O O . LEU A 1 148 ? -25.968 -7.356 40.157 1.00 61.56 148 LEU A O 1
ATOM 1121 N N . LYS A 1 149 ? -26.943 -5.407 40.711 1.00 57.75 149 LYS A N 1
ATOM 1122 C CA . LYS A 1 149 ? -26.433 -5.372 42.099 1.00 57.75 149 LYS A CA 1
ATOM 1123 C C . LYS A 1 149 ? -27.062 -6.465 42.970 1.00 57.75 149 LYS A C 1
ATOM 1125 O O . LYS A 1 149 ? -26.406 -6.970 43.879 1.00 57.75 149 LYS A O 1
ATOM 1130 N N . ASN A 1 150 ? -28.306 -6.850 42.675 1.00 59.56 150 ASN A N 1
ATOM 1131 C CA . ASN A 1 150 ? -29.063 -7.850 43.436 1.00 59.56 150 ASN A CA 1
ATOM 1132 C C . ASN A 1 150 ? -28.786 -9.297 42.979 1.00 59.56 150 ASN A C 1
ATOM 1134 O O . ASN A 1 150 ? -28.984 -10.228 43.755 1.00 59.56 150 ASN A O 1
ATOM 1138 N N . VAL A 1 151 ? -28.280 -9.498 41.754 1.00 60.25 151 VAL A N 1
ATOM 1139 C CA . VAL A 1 151 ? -27.900 -10.809 41.182 1.00 60.25 151 VAL A CA 1
ATOM 1140 C C . VAL A 1 151 ? -26.373 -10.979 41.204 1.00 60.25 151 VAL A C 1
ATOM 1142 O O . VAL A 1 151 ? -25.746 -11.404 40.236 1.00 60.25 151 VAL A O 1
ATOM 1145 N N . LYS A 1 152 ? -25.733 -10.651 42.331 1.00 54.62 152 LYS A N 1
ATOM 1146 C CA . LYS A 1 152 ? -24.311 -10.950 42.574 1.00 54.62 152 LYS A CA 1
ATOM 1147 C C . LYS A 1 152 ? -24.127 -12.458 42.809 1.00 54.62 152 LYS A C 1
ATOM 1149 O O . LYS A 1 152 ? -23.885 -12.910 43.923 1.00 54.62 152 LYS A O 1
ATOM 1154 N N . SER A 1 153 ? -24.286 -13.266 41.761 1.00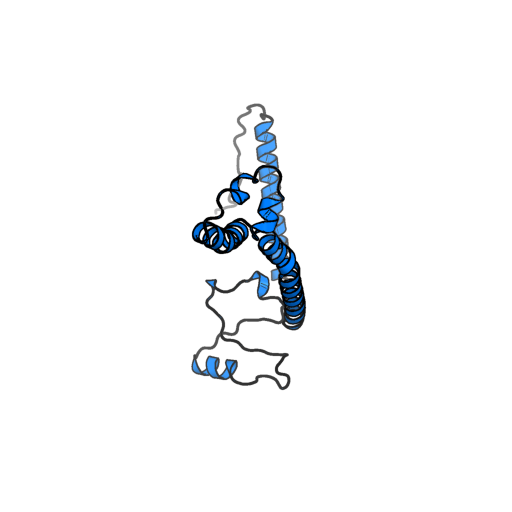 57.78 153 SER A N 1
ATOM 1155 C CA . SER A 1 153 ? -23.736 -14.623 41.751 1.00 57.78 153 SER A CA 1
ATOM 1156 C C . SER A 1 153 ? -22.350 -14.562 41.117 1.00 57.78 153 SER A C 1
ATOM 1158 O O . SER A 1 153 ? -22.190 -14.080 39.995 1.00 57.78 153 SER A O 1
ATOM 1160 N N . ASP A 1 154 ? -21.349 -15.045 41.848 1.00 62.31 154 ASP A N 1
ATOM 1161 C CA . ASP A 1 154 ? -19.919 -14.911 41.529 1.00 62.31 154 ASP A CA 1
ATOM 1162 C C . ASP A 1 154 ? -19.569 -15.394 40.104 1.00 62.31 154 ASP A C 1
ATOM 1164 O O . ASP A 1 154 ? -18.705 -14.853 39.417 1.00 62.31 154 ASP A O 1
ATOM 1168 N N . ARG A 1 155 ? -20.329 -16.379 39.602 1.00 64.00 155 ARG A N 1
ATOM 1169 C CA . ARG A 1 155 ? -20.164 -16.925 38.249 1.00 64.00 155 ARG A CA 1
ATOM 1170 C C . ARG A 1 155 ? -20.707 -15.997 37.163 1.00 64.00 155 ARG A C 1
ATOM 1172 O O . ARG A 1 155 ? -20.014 -15.780 36.177 1.00 64.00 155 ARG A O 1
ATOM 1179 N N . PHE A 1 156 ? -21.909 -15.433 37.319 1.00 66.81 156 PHE A N 1
ATOM 1180 C CA . PHE A 1 156 ? -22.494 -14.544 36.299 1.00 66.81 156 PHE A CA 1
ATOM 1181 C C . PHE A 1 156 ? -21.702 -13.247 36.148 1.00 66.81 156 PHE A C 1
ATOM 1183 O O . PHE A 1 156 ? -21.498 -12.780 35.029 1.00 66.81 156 PHE A O 1
ATOM 1190 N N . SER A 1 157 ? -21.206 -12.704 37.258 1.00 65.25 157 SER A N 1
ATOM 1191 C CA . SER A 1 157 ? -20.332 -11.535 37.243 1.00 65.25 157 SER A CA 1
ATOM 1192 C C . SER A 1 157 ? -19.037 -11.804 36.461 1.00 65.25 157 SER A C 1
ATOM 1194 O O . SER A 1 157 ? -18.647 -11.018 35.599 1.00 65.25 157 SER A O 1
ATOM 1196 N N . SER A 1 158 ? -18.402 -12.959 36.671 1.00 69.19 158 SER A N 1
ATOM 1197 C CA . SER A 1 158 ? -17.207 -13.335 35.905 1.00 69.19 158 SER A CA 1
ATOM 1198 C C . SER A 1 158 ? -17.496 -13.520 34.405 1.00 69.19 158 SER A C 1
ATOM 1200 O O . SER A 1 158 ? -16.719 -13.051 33.571 1.00 69.19 158 SER A O 1
ATOM 1202 N N . PHE A 1 159 ? -18.642 -14.108 34.038 1.00 73.69 159 PHE A N 1
ATOM 1203 C CA . PHE A 1 159 ? -19.039 -14.259 32.632 1.00 73.69 159 PHE A CA 1
ATOM 1204 C C . PHE A 1 159 ? -19.287 -12.918 31.931 1.00 73.69 159 PHE A C 1
ATOM 1206 O O . PHE A 1 159 ? -18.798 -12.725 30.820 1.00 73.69 159 PHE A O 1
ATOM 1213 N N . ILE A 1 160 ? -19.993 -11.977 32.567 1.00 72.88 160 ILE A N 1
ATOM 1214 C CA . ILE A 1 160 ? -20.294 -10.670 31.960 1.00 72.88 160 ILE A CA 1
ATOM 1215 C C . ILE A 1 160 ? -19.013 -9.852 31.762 1.00 72.88 160 ILE A C 1
ATOM 1217 O O . ILE A 1 160 ? -18.770 -9.402 30.646 1.00 72.88 160 ILE A O 1
ATOM 1221 N N . ASN A 1 161 ? -18.150 -9.744 32.779 1.00 71.00 161 ASN A N 1
ATOM 1222 C CA . ASN A 1 161 ? -16.869 -9.028 32.659 1.00 71.00 161 ASN A CA 1
ATOM 1223 C C . ASN A 1 161 ? -15.960 -9.607 31.558 1.00 71.00 161 ASN A C 1
ATOM 1225 O O . ASN A 1 161 ? -15.161 -8.881 30.976 1.00 71.00 161 ASN A O 1
ATOM 1229 N N . SER A 1 162 ? -16.070 -10.908 31.269 1.00 74.12 162 SER A N 1
ATOM 1230 C CA . SER A 1 162 ? -15.219 -11.575 30.275 1.00 74.12 162 SER A CA 1
ATOM 1231 C C . SER A 1 162 ? -15.784 -11.490 28.855 1.00 74.12 162 SER A C 1
ATOM 1233 O O . SER A 1 162 ? -15.029 -11.361 27.896 1.00 74.12 162 SER A O 1
ATOM 1235 N N . TYR A 1 163 ? -17.108 -11.582 28.702 1.00 78.50 163 TYR A N 1
ATOM 1236 C CA . TYR A 1 163 ? -17.756 -11.739 27.395 1.00 78.50 163 TYR A CA 1
ATOM 1237 C C . TYR A 1 163 ? -18.301 -10.421 26.827 1.00 78.50 163 TYR A C 1
ATOM 1239 O O . TYR A 1 163 ? -18.304 -10.222 25.614 1.00 78.50 163 TYR A O 1
ATOM 1247 N N . LEU A 1 164 ? -18.730 -9.495 27.689 1.00 75.75 164 LEU A N 1
ATOM 1248 C CA . LEU A 1 164 ? -19.290 -8.204 27.287 1.00 75.75 164 LEU A CA 1
ATOM 1249 C C . LEU A 1 164 ? -18.286 -7.295 26.546 1.00 75.75 164 LEU A C 1
ATOM 1251 O O . LEU A 1 164 ? -18.681 -6.740 25.519 1.00 75.75 164 LEU A O 1
ATOM 1255 N N . PRO A 1 165 ? -16.999 -7.189 26.950 1.00 77.81 165 PRO A N 1
ATOM 1256 C CA . PRO A 1 165 ? -16.024 -6.436 26.166 1.00 77.81 165 PRO A CA 1
ATOM 1257 C C . PRO A 1 165 ? -15.819 -7.047 24.774 1.00 77.81 165 PRO A C 1
ATOM 1259 O O . PRO A 1 165 ? -15.702 -6.318 23.797 1.00 77.81 165 PRO A O 1
ATOM 1262 N N . VAL A 1 166 ? -15.820 -8.381 24.665 1.00 79.56 166 VAL A N 1
ATOM 1263 C CA . VAL A 1 166 ? -15.603 -9.098 23.395 1.00 79.56 166 VAL A CA 1
ATOM 1264 C C . VAL A 1 166 ? -16.757 -8.863 22.421 1.00 79.56 166 VAL A C 1
ATOM 1266 O O . VAL A 1 166 ? -16.523 -8.605 21.245 1.00 79.56 166 VAL A O 1
ATOM 1269 N N . VAL A 1 167 ? -18.002 -8.908 22.903 1.00 80.81 167 VAL A N 1
ATOM 1270 C CA . VAL A 1 167 ? -19.184 -8.657 22.064 1.00 80.81 167 VAL A CA 1
ATOM 1271 C C . VAL A 1 167 ? -19.271 -7.189 21.643 1.00 80.81 167 VAL A C 1
ATOM 1273 O O . VAL A 1 167 ? -19.576 -6.918 20.486 1.00 80.81 167 VAL A O 1
ATOM 1276 N N . LEU A 1 168 ? -18.967 -6.243 22.540 1.00 78.12 168 LEU A N 1
ATOM 1277 C CA . LEU A 1 168 ? -18.919 -4.817 22.192 1.00 78.12 168 LEU A CA 1
ATOM 1278 C C . LEU A 1 168 ? -17.820 -4.504 21.172 1.00 78.12 168 LEU A C 1
ATOM 1280 O O . LEU A 1 168 ? -18.042 -3.686 20.286 1.00 78.12 168 LEU A O 1
ATOM 1284 N N . LEU A 1 169 ? -16.668 -5.171 21.270 1.00 79.38 169 LEU A N 1
ATOM 1285 C CA . LEU A 1 169 ? -15.593 -5.050 20.284 1.00 79.38 169 LEU A CA 1
ATOM 1286 C C . LEU A 1 169 ? -15.954 -5.657 18.926 1.00 79.38 169 LEU A C 1
ATOM 1288 O O . LEU A 1 169 ? -15.453 -5.177 17.923 1.00 79.38 169 LEU A O 1
ATOM 1292 N N . LEU A 1 170 ? -16.793 -6.694 18.881 1.00 82.81 170 LEU A N 1
ATOM 1293 C CA . LEU A 1 170 ? -17.240 -7.308 17.625 1.00 82.81 170 LEU A CA 1
ATOM 1294 C C . LEU A 1 170 ? -18.291 -6.461 16.891 1.00 82.81 170 LEU A C 1
ATOM 1296 O O . LEU A 1 170 ? -18.495 -6.632 15.693 1.00 82.81 170 LEU A O 1
ATOM 1300 N N . LEU A 1 171 ? -18.995 -5.590 17.615 1.00 79.69 171 LEU A N 1
ATOM 1301 C CA . LEU A 1 171 ? -20.081 -4.772 17.073 1.00 79.69 171 LEU A CA 1
ATOM 1302 C C . LEU A 1 171 ? -19.576 -3.505 16.362 1.00 79.69 171 LEU A C 1
ATOM 1304 O O . LEU A 1 171 ? -20.306 -2.920 15.565 1.00 79.69 171 LEU A O 1
ATOM 1308 N N . ILE A 1 172 ? -18.347 -3.093 16.664 1.00 74.94 172 ILE A N 1
ATOM 1309 C CA . ILE A 1 172 ? -17.646 -1.942 16.085 1.00 74.94 172 ILE A CA 1
ATOM 1310 C C . ILE A 1 172 ? -16.713 -2.415 14.968 1.00 74.94 172 ILE A C 1
ATOM 1312 O O . ILE A 1 172 ? -16.651 -1.703 13.941 1.00 74.94 172 ILE A O 1
#